Protein AF-A0A354UC26-F1 (afdb_monomer)

Structure (mmCIF, N/CA/C/O backbone):
data_AF-A0A354UC26-F1
#
_entry.id   AF-A0A354UC26-F1
#
loop_
_atom_site.group_PDB
_atom_site.id
_atom_site.type_symbol
_atom_site.label_atom_id
_atom_site.label_alt_id
_atom_site.label_comp_id
_atom_site.label_asym_id
_atom_site.label_entity_id
_atom_site.label_seq_id
_atom_site.pdbx_PDB_ins_code
_atom_site.Cartn_x
_atom_site.Cartn_y
_atom_site.Cartn_z
_atom_site.occupancy
_atom_site.B_iso_or_equiv
_atom_site.auth_seq_id
_atom_site.auth_comp_id
_atom_site.auth_asym_id
_atom_site.auth_atom_id
_atom_site.pdbx_PDB_model_num
ATOM 1 N N . MET A 1 1 ? -2.943 -6.745 3.302 1.00 94.81 1 MET A N 1
ATOM 2 C CA . MET A 1 1 ? -2.033 -7.195 2.221 1.00 94.81 1 MET A CA 1
ATOM 3 C C . MET A 1 1 ? -0.854 -7.876 2.888 1.00 94.81 1 MET A C 1
ATOM 5 O O . MET A 1 1 ? -0.409 -7.330 3.884 1.00 94.81 1 MET A O 1
ATOM 9 N N . GLY A 1 2 ? -0.444 -9.066 2.437 1.00 96.94 2 GLY A N 1
ATOM 10 C CA . GLY A 1 2 ? 0.543 -9.896 3.149 1.00 96.94 2 GLY A CA 1
ATOM 11 C C . GLY A 1 2 ? 1.985 -9.413 2.995 1.00 96.94 2 GLY A C 1
ATOM 12 O O . GLY A 1 2 ? 2.295 -8.753 2.009 1.00 96.94 2 GLY A O 1
ATOM 13 N N . GLU A 1 3 ? 2.831 -9.764 3.961 1.00 97.75 3 GLU A N 1
ATOM 14 C CA . GLU A 1 3 ? 4.252 -9.392 4.024 1.00 97.75 3 GLU A CA 1
ATOM 15 C C . GLU A 1 3 ? 4.968 -9.651 2.691 1.00 97.75 3 GLU A C 1
ATOM 17 O O . GLU A 1 3 ? 4.760 -10.691 2.057 1.00 97.75 3 GLU A O 1
ATOM 22 N N . SER A 1 4 ? 5.748 -8.665 2.239 1.00 97.31 4 SER A N 1
ATOM 23 C CA . SER A 1 4 ? 6.549 -8.718 1.005 1.00 97.31 4 SER A CA 1
ATOM 24 C C . SER A 1 4 ? 5.786 -9.091 -0.284 1.00 97.31 4 SER A C 1
ATOM 26 O O . SER A 1 4 ? 6.408 -9.476 -1.273 1.00 97.31 4 SER A O 1
ATOM 28 N N . ALA A 1 5 ? 4.450 -8.972 -0.331 1.00 97.75 5 ALA A N 1
ATOM 29 C CA . ALA A 1 5 ? 3.639 -9.470 -1.455 1.00 97.75 5 ALA A CA 1
ATOM 30 C C . ALA A 1 5 ? 4.019 -8.900 -2.838 1.00 97.75 5 ALA A C 1
ATOM 32 O O . ALA A 1 5 ? 3.839 -9.588 -3.843 1.00 97.75 5 ALA A O 1
ATOM 33 N N . PHE A 1 6 ? 4.535 -7.669 -2.894 1.00 98.00 6 PHE A N 1
ATOM 34 C CA . PHE A 1 6 ? 5.062 -7.032 -4.106 1.00 98.00 6 PHE A CA 1
ATOM 35 C C . PHE A 1 6 ? 6.522 -6.590 -3.935 1.00 98.00 6 PHE A C 1
ATOM 37 O O . PHE A 1 6 ? 6.970 -5.676 -4.625 1.00 98.00 6 PHE A O 1
ATOM 44 N N . TYR A 1 7 ? 7.282 -7.224 -3.042 1.00 97.69 7 TYR A N 1
ATOM 45 C CA . TYR A 1 7 ? 8.689 -6.888 -2.832 1.00 97.69 7 TYR A CA 1
ATOM 46 C C . TYR A 1 7 ? 9.487 -6.970 -4.142 1.00 97.69 7 TYR A C 1
ATOM 48 O O . TYR A 1 7 ? 9.325 -7.909 -4.924 1.00 97.69 7 TYR A O 1
ATOM 56 N N . GLU A 1 8 ? 10.298 -5.944 -4.406 1.00 97.75 8 GLU A N 1
ATOM 57 C CA . GLU A 1 8 ? 11.114 -5.785 -5.617 1.00 97.75 8 GLU A CA 1
ATOM 58 C C . GLU A 1 8 ? 10.345 -5.934 -6.943 1.00 97.75 8 GLU A C 1
ATOM 60 O O . GLU A 1 8 ? 10.916 -6.261 -7.989 1.00 97.75 8 GLU A O 1
ATOM 65 N N . CYS A 1 9 ? 9.043 -5.634 -6.963 1.00 98.06 9 CYS A N 1
ATOM 66 C CA . CYS A 1 9 ? 8.285 -5.542 -8.209 1.00 98.06 9 CYS A CA 1
ATOM 67 C C . CYS A 1 9 ? 8.685 -4.286 -9.007 1.00 98.06 9 CYS A C 1
ATOM 69 O O . CYS A 1 9 ? 7.930 -3.323 -9.121 1.00 98.06 9 CYS A O 1
ATOM 71 N N . ILE A 1 10 ? 9.872 -4.303 -9.621 1.00 97.12 10 ILE A N 1
ATOM 72 C CA . ILE A 1 10 ? 10.488 -3.157 -10.314 1.00 97.12 10 ILE A CA 1
ATOM 73 C C . ILE A 1 10 ? 9.691 -2.628 -11.513 1.00 97.12 10 ILE A C 1
ATOM 75 O O . ILE A 1 10 ? 9.964 -1.530 -11.985 1.00 97.12 10 ILE A O 1
ATOM 79 N N . ASN A 1 11 ? 8.719 -3.392 -12.013 1.00 98.06 11 ASN A N 1
ATOM 80 C CA . ASN A 1 11 ? 7.845 -2.989 -13.117 1.00 98.06 11 ASN A CA 1
ATOM 81 C C . ASN A 1 11 ? 6.476 -2.471 -12.641 1.00 98.06 11 ASN A C 1
ATOM 83 O O . ASN A 1 11 ? 5.685 -2.013 -13.465 1.00 98.06 11 ASN A O 1
ATOM 87 N N . LEU A 1 12 ? 6.167 -2.551 -11.340 1.00 98.25 12 LEU A N 1
ATOM 88 C CA . LEU A 1 12 ? 4.923 -2.022 -10.789 1.00 98.25 12 LEU A CA 1
ATOM 89 C C . LEU A 1 12 ? 4.998 -0.494 -10.774 1.00 98.25 12 LEU A C 1
ATOM 91 O O . LEU A 1 12 ? 5.805 0.080 -10.053 1.00 98.25 12 LEU A O 1
ATOM 95 N N . THR A 1 13 ? 4.167 0.164 -11.583 1.00 98.25 13 THR A N 1
ATOM 96 C CA . THR A 1 13 ? 4.169 1.633 -11.709 1.00 98.25 13 THR A CA 1
ATOM 97 C C . THR A 1 13 ? 3.022 2.312 -10.977 1.00 98.25 13 THR A C 1
ATOM 99 O O . THR A 1 13 ? 3.143 3.475 -10.587 1.00 98.25 13 THR A O 1
ATOM 102 N N . ASN A 1 14 ? 1.913 1.596 -10.793 1.00 98.25 14 ASN A N 1
ATOM 103 C CA . ASN A 1 14 ? 0.691 2.114 -10.201 1.00 98.25 14 ASN A CA 1
ATOM 104 C C . ASN A 1 14 ? -0.054 1.032 -9.415 1.00 98.25 14 ASN A C 1
ATOM 1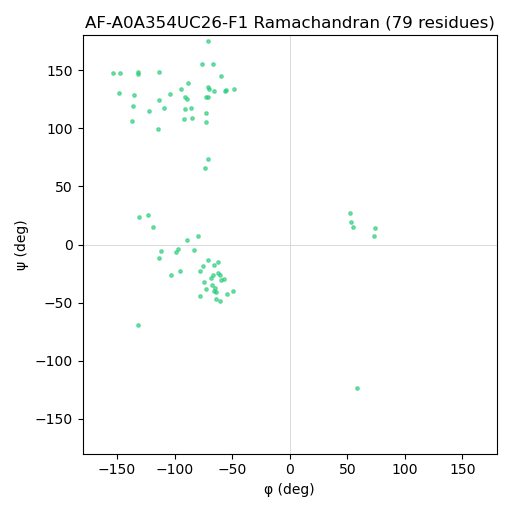06 O O . ASN A 1 14 ? -0.022 -0.139 -9.796 1.00 98.25 14 ASN A O 1
ATOM 110 N N . ILE A 1 15 ? -0.733 1.438 -8.341 1.00 98.25 15 ILE A N 1
ATOM 111 C CA . ILE A 1 15 ? -1.654 0.581 -7.593 1.00 98.25 15 ILE A CA 1
ATOM 112 C C . ILE A 1 15 ? -2.730 1.412 -6.884 1.00 98.25 15 ILE A C 1
ATOM 114 O O . ILE A 1 15 ? -2.482 2.530 -6.434 1.00 98.25 15 ILE A O 1
ATOM 118 N N . THR A 1 16 ? -3.921 0.836 -6.752 1.00 98.50 16 THR A N 1
ATOM 119 C CA . THR A 1 16 ? -4.983 1.349 -5.883 1.00 98.50 16 THR A CA 1
ATOM 120 C C . THR A 1 16 ? -5.055 0.485 -4.628 1.00 98.50 16 THR A C 1
ATOM 122 O O . THR A 1 16 ? -5.122 -0.739 -4.739 1.00 98.50 16 THR A O 1
ATOM 125 N N . ILE A 1 17 ? -5.047 1.108 -3.450 1.00 98.19 17 ILE A N 1
ATOM 126 C CA . ILE A 1 17 ? -5.324 0.483 -2.155 1.00 98.19 17 ILE A CA 1
ATOM 127 C C . ILE A 1 17 ? -6.829 0.634 -1.881 1.00 98.19 17 ILE A C 1
ATOM 129 O O . ILE A 1 17 ? -7.280 1.755 -1.617 1.00 98.19 17 ILE A O 1
ATOM 133 N N . PRO A 1 18 ? -7.616 -0.456 -1.961 1.00 97.81 18 PRO A N 1
ATOM 134 C CA . PRO A 1 18 ? -9.060 -0.388 -1.766 1.00 97.81 18 PRO A CA 1
ATOM 135 C C . PRO A 1 18 ? -9.449 -0.024 -0.331 1.00 97.81 18 PRO A C 1
ATOM 137 O O . PRO A 1 18 ? -8.729 -0.371 0.609 1.00 97.81 18 PRO A O 1
ATOM 140 N N . ASP A 1 19 ? -10.636 0.552 -0.131 1.00 96.81 19 ASP A N 1
ATOM 141 C CA . ASP A 1 19 ? -11.151 0.874 1.215 1.00 96.81 19 ASP A CA 1
ATOM 142 C C . ASP A 1 19 ? -11.423 -0.381 2.065 1.00 96.81 19 ASP A C 1
ATOM 144 O O . ASP A 1 19 ? -11.470 -0.323 3.287 1.00 96.81 19 ASP A O 1
ATOM 148 N N . SER A 1 20 ? -11.525 -1.571 1.469 1.00 96.56 20 SER A N 1
ATOM 149 C CA . SER A 1 20 ? -11.580 -2.813 2.252 1.00 96.56 20 SER A CA 1
ATOM 150 C C . SER A 1 20 ? -10.240 -3.177 2.909 1.00 96.56 20 SER A C 1
ATOM 152 O O . SER A 1 20 ? -10.189 -4.081 3.743 1.00 96.56 20 SER A O 1
ATOM 154 N N . VAL A 1 21 ? -9.133 -2.538 2.512 1.00 97.25 21 VAL A N 1
ATOM 155 C CA . VAL A 1 21 ? -7.815 -2.774 3.104 1.00 97.25 21 VAL A CA 1
ATOM 156 C C . VAL A 1 21 ? -7.662 -1.899 4.345 1.00 97.25 21 VAL A C 1
ATOM 158 O O . VAL A 1 21 ? -7.667 -0.670 4.286 1.00 97.25 21 VAL A O 1
ATOM 161 N N . THR A 1 22 ? -7.503 -2.561 5.485 1.00 97.25 22 THR A N 1
ATOM 162 C CA . THR A 1 22 ? -7.250 -1.939 6.795 1.00 97.25 22 THR A CA 1
ATOM 163 C C . THR A 1 22 ? -5.846 -2.234 7.321 1.00 97.25 22 THR A C 1
ATOM 165 O O . THR A 1 22 ? -5.443 -1.707 8.354 1.00 97.25 22 THR A O 1
ATOM 168 N N . ARG A 1 23 ? -5.082 -3.085 6.621 1.00 97.88 23 ARG A N 1
ATOM 169 C CA . ARG A 1 23 ? -3.735 -3.495 7.023 1.00 97.88 23 ARG A CA 1
ATOM 170 C C . ARG A 1 23 ? -2.832 -3.777 5.825 1.00 97.88 23 ARG A C 1
ATOM 172 O O . ARG A 1 23 ? -3.204 -4.545 4.927 1.00 97.88 23 ARG A O 1
ATOM 179 N N . ILE A 1 24 ? -1.640 -3.195 5.839 1.00 98.00 24 ILE A N 1
ATOM 180 C CA . ILE A 1 24 ? -0.549 -3.450 4.890 1.00 98.00 24 ILE A CA 1
ATOM 181 C C . ILE A 1 24 ? 0.635 -3.908 5.745 1.00 98.00 24 ILE A C 1
ATOM 183 O O . ILE A 1 24 ? 1.075 -3.160 6.614 1.00 98.00 24 ILE A O 1
ATOM 187 N N . GLU A 1 25 ? 1.060 -5.160 5.579 1.00 98.31 25 GLU A N 1
ATOM 188 C CA . GLU A 1 25 ? 2.199 -5.705 6.329 1.00 98.31 25 GLU A CA 1
ATOM 189 C C . GLU A 1 25 ? 3.529 -5.099 5.854 1.00 98.31 25 GLU A C 1
ATOM 191 O O . GLU A 1 25 ? 3.581 -4.336 4.885 1.00 98.31 25 GLU A O 1
ATOM 196 N N . GLU A 1 26 ? 4.607 -5.459 6.543 1.00 97.81 26 GLU A N 1
ATOM 197 C CA . GLU A 1 26 ? 5.960 -5.006 6.231 1.00 97.81 26 GLU A CA 1
ATOM 198 C C . GLU A 1 26 ? 6.385 -5.415 4.811 1.00 97.81 26 GLU A C 1
ATOM 200 O O . GLU A 1 26 ? 5.990 -6.446 4.258 1.00 97.81 26 GLU A O 1
ATOM 205 N N . GLU A 1 27 ? 7.166 -4.535 4.197 1.00 97.38 27 GLU A N 1
ATOM 206 C CA . GLU A 1 27 ? 7.817 -4.655 2.896 1.00 97.38 27 GLU A CA 1
ATOM 207 C C . GLU A 1 27 ? 6.906 -4.982 1.707 1.00 97.38 27 GLU A C 1
ATOM 209 O O . GLU A 1 27 ? 7.409 -5.297 0.628 1.00 97.38 27 GLU A O 1
ATOM 214 N N . VAL A 1 28 ? 5.579 -4.835 1.837 1.00 98.50 28 VAL A N 1
ATOM 215 C CA . VAL A 1 28 ? 4.622 -5.141 0.756 1.00 98.50 28 VAL A CA 1
ATOM 216 C C . VAL A 1 28 ? 5.041 -4.500 -0.567 1.00 98.50 28 VAL A C 1
ATOM 218 O O . VAL A 1 28 ? 4.926 -5.160 -1.590 1.00 98.50 28 VAL A O 1
ATOM 221 N N . PHE A 1 29 ? 5.556 -3.265 -0.551 1.00 98.31 29 PHE A N 1
ATOM 222 C CA . PHE A 1 29 ? 6.053 -2.551 -1.737 1.00 98.31 29 PHE A CA 1
ATOM 223 C C . PHE A 1 29 ? 7.544 -2.189 -1.657 1.00 98.31 29 PHE A C 1
ATOM 225 O O . PHE A 1 29 ? 8.019 -1.355 -2.434 1.00 98.31 29 PHE A O 1
ATOM 232 N N . GLY A 1 30 ? 8.294 -2.791 -0.728 1.00 97.31 30 GLY A N 1
ATOM 233 C CA . GLY A 1 30 ? 9.728 -2.537 -0.581 1.00 97.31 30 GLY A CA 1
ATOM 234 C C . GLY A 1 30 ? 10.467 -2.811 -1.894 1.00 97.31 30 GLY A C 1
ATOM 235 O O . GLY A 1 30 ? 10.214 -3.813 -2.557 1.00 97.31 30 GLY A O 1
ATOM 236 N N . GLY A 1 31 ? 11.326 -1.889 -2.333 1.00 95.81 31 GLY A N 1
ATOM 237 C CA . GLY A 1 31 ? 12.094 -2.055 -3.577 1.00 95.81 31 GLY A CA 1
ATOM 238 C C . GLY A 1 31 ? 11.292 -1.895 -4.880 1.00 95.81 31 GLY A C 1
ATOM 239 O O . GLY A 1 31 ? 11.836 -2.099 -5.966 1.00 95.81 31 GLY A O 1
ATOM 240 N N . CYS A 1 32 ? 10.019 -1.487 -4.826 1.00 97.94 32 CYS A N 1
ATOM 241 C CA . CYS A 1 32 ? 9.234 -1.134 -6.017 1.00 97.94 32 CYS A CA 1
ATOM 242 C C . CYS A 1 32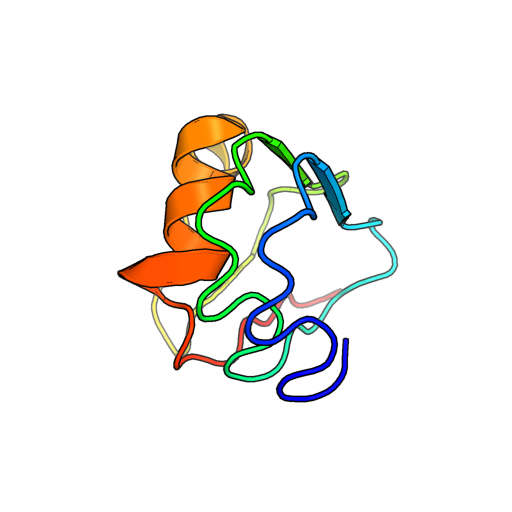 ? 9.660 0.226 -6.602 1.00 97.94 32 CYS A C 1
ATOM 244 O O . CYS A 1 32 ? 8.894 1.187 -6.587 1.00 97.94 32 CYS A O 1
ATOM 246 N N . TYR A 1 33 ? 10.882 0.347 -7.125 1.00 94.88 33 TYR A N 1
ATOM 247 C CA . TYR A 1 33 ? 11.455 1.649 -7.507 1.00 94.88 33 TYR A CA 1
ATOM 248 C C . TYR A 1 33 ? 10.652 2.417 -8.568 1.00 94.88 33 TYR A C 1
ATOM 250 O O . TYR A 1 33 ? 10.613 3.648 -8.533 1.00 94.88 33 TYR A O 1
ATOM 258 N N . SER A 1 34 ? 9.965 1.705 -9.466 1.00 98.06 34 SER A N 1
ATOM 259 C CA . SER A 1 34 ? 9.123 2.311 -10.506 1.00 98.06 34 SER A CA 1
ATOM 260 C C . SER A 1 34 ? 7.714 2.683 -10.035 1.00 98.06 34 SER A C 1
ATOM 262 O O . SER A 1 34 ? 6.971 3.276 -10.817 1.00 98.06 34 SER A O 1
ATOM 264 N N . LEU A 1 35 ? 7.328 2.363 -8.791 1.00 98.31 35 LEU A N 1
ATOM 265 C CA . LEU A 1 35 ? 6.007 2.688 -8.251 1.00 98.31 35 LEU A CA 1
ATOM 266 C C . LEU A 1 35 ? 5.934 4.187 -7.976 1.00 98.31 35 LEU A C 1
ATOM 268 O O . LEU A 1 35 ? 6.531 4.681 -7.024 1.00 98.31 35 LEU A O 1
ATOM 272 N N . ILE A 1 36 ? 5.224 4.915 -8.832 1.00 97.75 36 ILE A N 1
ATOM 273 C CA . ILE A 1 36 ? 5.124 6.382 -8.780 1.00 97.75 36 ILE A CA 1
ATOM 274 C C . ILE A 1 36 ? 3.716 6.870 -8.440 1.00 97.75 36 ILE A C 1
ATOM 276 O O . ILE A 1 36 ? 3.523 8.053 -8.186 1.00 97.75 36 ILE A O 1
ATOM 280 N N . ASN A 1 37 ? 2.727 5.976 -8.475 1.00 97.81 37 ASN A N 1
ATOM 281 C CA . ASN A 1 37 ? 1.334 6.333 -8.264 1.00 97.81 37 ASN A CA 1
ATOM 282 C C . ASN A 1 37 ? 0.648 5.314 -7.352 1.00 97.81 37 ASN A C 1
ATOM 284 O O . ASN A 1 37 ? 0.351 4.194 -7.770 1.00 97.81 37 ASN A O 1
ATOM 288 N N . VAL A 1 38 ? 0.392 5.714 -6.110 1.00 98.50 38 VAL A N 1
ATOM 289 C CA . VAL A 1 38 ? -0.443 4.954 -5.180 1.00 98.50 38 VAL A CA 1
ATOM 290 C C . VAL A 1 38 ? -1.699 5.760 -4.899 1.00 98.50 38 VAL A C 1
ATOM 292 O O . VAL A 1 38 ? -1.615 6.894 -4.440 1.00 98.50 38 VAL A O 1
ATOM 295 N N . VAL A 1 39 ? -2.863 5.162 -5.140 1.00 98.56 39 VAL A N 1
ATOM 296 C CA . VAL A 1 39 ? -4.160 5.769 -4.825 1.00 98.56 39 VAL A CA 1
ATOM 297 C C . VAL A 1 39 ? -4.781 5.030 -3.651 1.00 98.56 39 VAL A C 1
ATOM 299 O O . VAL A 1 39 ? -5.092 3.850 -3.772 1.00 98.56 39 VAL A O 1
ATOM 302 N N . PHE A 1 40 ? -5.007 5.712 -2.533 1.00 98.19 40 PHE A N 1
ATOM 303 C CA . PHE A 1 40 ? -5.833 5.191 -1.445 1.00 98.19 40 PHE A CA 1
ATOM 304 C C . PHE A 1 40 ? -7.291 5.592 -1.676 1.00 98.19 40 PHE A C 1
ATOM 306 O O . PHE A 1 40 ? -7.588 6.779 -1.798 1.00 98.19 40 PHE A O 1
ATOM 313 N N . GLU A 1 41 ? -8.216 4.629 -1.702 1.00 98.06 41 GLU A N 1
ATOM 314 C CA . GLU A 1 41 ? -9.655 4.947 -1.755 1.00 98.06 41 GLU A CA 1
ATOM 315 C C . GLU A 1 41 ? -10.141 5.625 -0.465 1.00 98.06 41 GLU A C 1
ATOM 317 O O . GLU A 1 41 ? -11.085 6.413 -0.490 1.00 98.06 41 GLU A O 1
ATOM 322 N N . ASN A 1 42 ? -9.463 5.357 0.654 1.00 97.12 42 ASN A N 1
ATOM 323 C CA . ASN A 1 42 ? -9.690 6.017 1.930 1.00 97.12 42 ASN A CA 1
ATOM 324 C C . ASN A 1 42 ? -8.359 6.386 2.583 1.00 97.12 42 ASN A C 1
ATOM 326 O O . ASN A 1 42 ? -7.533 5.523 2.888 1.00 97.12 42 ASN A O 1
ATOM 330 N N . THR A 1 43 ? -8.168 7.682 2.799 1.00 97.56 43 THR A N 1
ATOM 331 C CA . THR A 1 43 ? -6.937 8.267 3.339 1.00 97.56 43 THR A CA 1
ATOM 332 C C . THR A 1 43 ? -6.998 8.520 4.846 1.00 97.56 43 THR A C 1
ATOM 334 O O . THR A 1 43 ? -6.007 8.945 5.432 1.00 97.56 43 THR A O 1
ATOM 337 N N . ASN A 1 44 ? -8.135 8.277 5.502 1.00 96.44 44 ASN A N 1
ATOM 338 C CA . ASN A 1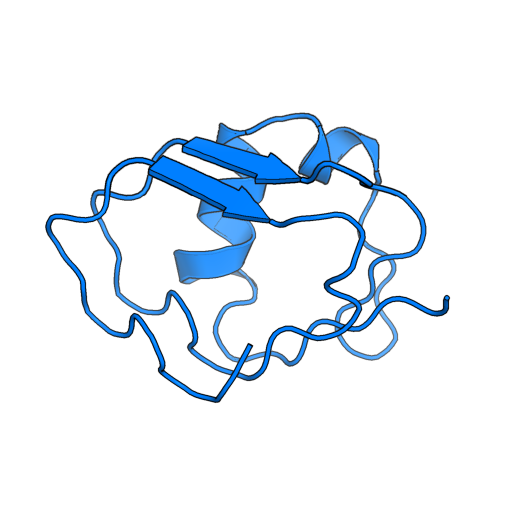 44 ? -8.334 8.651 6.901 1.00 96.44 44 ASN A CA 1
ATOM 339 C C . ASN A 1 44 ? -7.870 7.558 7.869 1.00 96.44 44 ASN A C 1
ATOM 341 O O . ASN A 1 44 ? -8.159 6.383 7.668 1.00 96.44 44 ASN A O 1
ATOM 345 N N . GLY A 1 45 ? -7.224 7.962 8.967 1.00 96.25 45 GLY A N 1
ATOM 346 C CA . GLY A 1 45 ? -6.960 7.086 10.116 1.00 96.25 45 GLY A CA 1
ATOM 347 C C . GLY A 1 45 ? -5.865 6.039 9.909 1.00 96.25 45 GLY A C 1
ATOM 348 O O . GLY A 1 45 ? -5.770 5.106 10.705 1.00 96.25 45 GLY A O 1
ATOM 349 N N . TRP A 1 46 ? -5.055 6.170 8.857 1.00 97.88 46 TRP A N 1
ATOM 350 C CA . TRP A 1 46 ? -3.877 5.331 8.669 1.00 97.88 46 TRP A CA 1
ATOM 351 C C . TRP A 1 46 ? -2.791 5.682 9.677 1.00 97.88 46 TRP A C 1
ATOM 353 O O . TRP A 1 46 ? -2.474 6.852 9.894 1.00 97.88 46 TRP A O 1
ATOM 363 N N . LYS A 1 47 ? -2.199 4.640 10.251 1.00 97.75 47 LYS A N 1
ATOM 364 C CA . LYS A 1 47 ? -1.124 4.731 11.227 1.00 97.75 47 LYS A CA 1
ATOM 365 C C . LYS A 1 47 ? 0.019 3.804 10.870 1.00 97.75 47 LYS A C 1
ATOM 367 O O . LYS A 1 47 ? -0.201 2.688 10.392 1.00 97.75 47 LYS A O 1
ATOM 372 N N . VAL A 1 48 ? 1.223 4.250 11.198 1.00 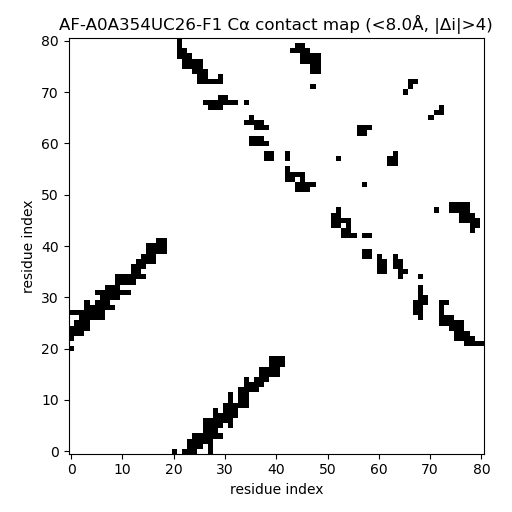96.62 48 VAL A N 1
ATOM 373 C CA . VAL A 1 48 ? 2.445 3.448 11.218 1.00 96.62 48 VAL A CA 1
ATOM 374 C C . VAL A 1 48 ? 2.908 3.355 12.671 1.00 96.62 48 VAL A C 1
ATOM 376 O O . VAL A 1 48 ? 3.483 4.296 13.217 1.00 96.62 48 VAL A O 1
ATOM 379 N N . GLY A 1 49 ? 2.603 2.236 13.333 1.00 92.12 49 GLY A N 1
ATOM 380 C CA . GLY A 1 49 ? 2.711 2.155 14.793 1.00 92.12 49 GLY A CA 1
ATOM 381 C C . GLY A 1 49 ? 1.836 3.221 15.468 1.00 92.12 49 GLY A C 1
ATOM 382 O O . GLY A 1 49 ? 0.640 3.291 15.193 1.00 92.12 49 GLY A O 1
ATOM 383 N N . ASP A 1 50 ? 2.444 4.071 16.299 1.00 92.69 50 ASP A N 1
ATOM 384 C CA . ASP A 1 50 ? 1.769 5.193 16.976 1.00 92.69 50 ASP A CA 1
ATOM 385 C C . ASP A 1 50 ? 1.777 6.504 16.159 1.00 92.69 50 ASP A C 1
ATOM 387 O O . ASP A 1 50 ? 1.342 7.5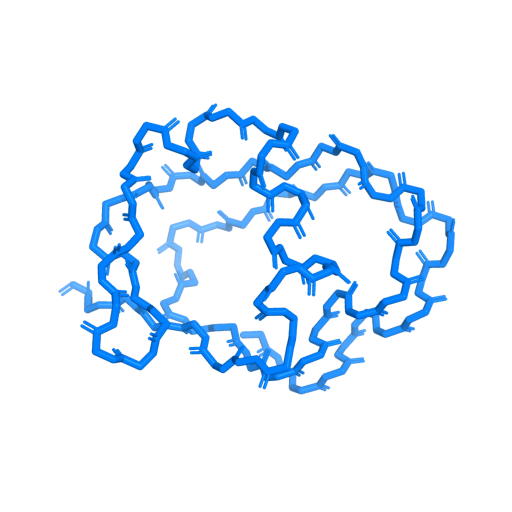46 16.649 1.00 92.69 50 ASP A O 1
ATOM 391 N N . ILE A 1 51 ? 2.301 6.485 14.928 1.00 94.88 51 ILE A N 1
ATOM 392 C CA . ILE A 1 51 ? 2.392 7.667 14.064 1.00 94.88 51 ILE A CA 1
ATOM 393 C C . ILE A 1 51 ? 1.130 7.760 13.211 1.00 94.88 51 ILE A C 1
ATOM 395 O O . ILE A 1 51 ? 0.905 6.903 12.357 1.00 94.88 51 ILE A O 1
ATOM 399 N N . ASP A 1 52 ? 0.347 8.822 13.399 1.00 96.44 52 ASP A N 1
ATOM 400 C CA . ASP A 1 52 ? -0.739 9.176 12.486 1.00 96.44 52 ASP A CA 1
ATOM 401 C C . ASP A 1 52 ? -0.164 9.686 11.161 1.00 96.44 52 ASP A C 1
ATOM 403 O O . ASP A 1 52 ? 0.647 10.616 11.132 1.00 96.44 52 ASP A O 1
ATOM 407 N N . ILE A 1 53 ? -0.606 9.093 10.055 1.00 97.25 53 ILE A N 1
ATOM 408 C CA . ILE A 1 53 ? -0.259 9.558 8.715 1.00 97.25 53 ILE A CA 1
ATOM 409 C C . ILE A 1 53 ? -1.327 10.549 8.266 1.00 97.25 53 ILE A C 1
ATOM 411 O O . ILE A 1 53 ? -2.526 10.255 8.296 1.00 97.25 53 ILE A O 1
ATOM 415 N N . PHE A 1 54 ? -0.906 11.743 7.849 1.00 97.19 54 PHE A N 1
ATOM 416 C CA . PHE A 1 54 ? -1.848 12.774 7.442 1.00 97.19 54 PHE A CA 1
ATOM 417 C C . PHE A 1 54 ? -2.595 12.351 6.176 1.00 97.19 54 PHE A C 1
ATOM 419 O O . PHE A 1 54 ? -2.001 11.951 5.175 1.00 97.19 54 PHE A O 1
ATOM 426 N N . SER A 1 55 ? -3.922 12.494 6.188 1.00 97.38 55 SER A N 1
ATOM 427 C CA . SER A 1 55 ? -4.756 12.142 5.034 1.00 97.38 55 SER A CA 1
ATOM 428 C C . SER A 1 55 ? -4.430 12.976 3.791 1.00 97.38 55 SER A C 1
ATOM 430 O O . SER A 1 55 ? -4.653 12.517 2.673 1.00 97.38 55 SER A O 1
ATOM 432 N N . THR A 1 56 ? -3.864 14.176 3.971 1.00 97.94 56 THR A N 1
ATOM 433 C CA . THR A 1 56 ? -3.345 15.020 2.887 1.00 97.94 56 THR A CA 1
ATOM 434 C C . THR A 1 56 ? -2.115 14.424 2.214 1.00 97.94 56 THR A C 1
ATOM 436 O O . THR A 1 56 ? -1.986 14.553 1.001 1.00 97.94 56 THR A O 1
ATOM 439 N N . ASP A 1 57 ? -1.258 13.732 2.966 1.00 98.12 57 ASP A N 1
ATOM 440 C CA . ASP A 1 57 ? -0.067 13.076 2.420 1.00 98.12 57 ASP A CA 1
ATOM 441 C C . ASP A 1 57 ? -0.469 11.840 1.611 1.00 98.12 57 ASP A C 1
ATOM 443 O O . ASP A 1 57 ? 0.070 11.595 0.537 1.00 98.12 57 ASP A O 1
ATOM 447 N N . LEU A 1 58 ? -1.483 11.098 2.073 1.00 97.81 58 LEU A N 1
ATOM 448 C CA . LEU A 1 58 ? -2.034 9.957 1.333 1.00 97.81 58 LEU A CA 1
ATOM 449 C C . LEU A 1 58 ? -2.915 10.356 0.142 1.00 97.81 58 LEU A C 1
ATOM 451 O O . LEU A 1 58 ? -3.153 9.531 -0.740 1.00 97.81 58 LEU A O 1
ATOM 455 N N . ALA A 1 59 ? -3.405 11.598 0.106 1.00 97.94 59 ALA A N 1
ATOM 456 C CA . ALA A 1 59 ? -4.106 12.151 -1.051 1.00 97.94 59 ALA A CA 1
ATOM 457 C C . ALA A 1 59 ? -3.140 12.572 -2.175 1.00 97.94 59 ALA A C 1
ATOM 459 O O . ALA A 1 59 ? -3.546 12.625 -3.337 1.00 97.94 59 ALA A O 1
ATOM 460 N N . ASP A 1 60 ? -1.871 12.846 -1.853 1.00 98.38 60 ASP A N 1
ATOM 461 C CA . ASP A 1 60 ? -0.814 13.021 -2.846 1.00 98.38 60 ASP A CA 1
ATOM 462 C C . ASP A 1 60 ? -0.246 11.651 -3.236 1.00 98.38 60 ASP A C 1
ATOM 464 O O . ASP A 1 60 ? 0.475 10.997 -2.482 1.00 98.38 60 ASP A O 1
ATOM 468 N N . THR A 1 61 ? -0.552 11.212 -4.455 1.00 97.44 61 THR A N 1
ATOM 469 C CA . THR A 1 61 ? -0.173 9.879 -4.940 1.00 97.44 61 THR A CA 1
ATOM 470 C C . THR A 1 61 ? 1.335 9.641 -4.976 1.00 97.44 61 THR A C 1
ATOM 472 O O . THR A 1 61 ? 1.776 8.491 -4.906 1.00 97.44 61 THR A O 1
ATOM 475 N N . SER A 1 62 ? 2.130 10.709 -5.105 1.00 96.25 62 SER A N 1
ATOM 476 C CA . SER A 1 62 ? 3.591 10.620 -5.146 1.00 96.25 62 SER A CA 1
ATOM 477 C C . SER A 1 62 ? 4.144 10.431 -3.739 1.00 96.25 62 SER A C 1
ATOM 479 O O . SER A 1 62 ? 4.976 9.546 -3.534 1.00 96.25 62 SER A O 1
ATOM 481 N N . ILE A 1 63 ? 3.636 11.191 -2.763 1.00 97.88 63 ILE A N 1
ATOM 482 C CA . ILE A 1 63 ? 4.004 11.037 -1.346 1.00 97.88 63 ILE A CA 1
ATOM 483 C C . ILE A 1 63 ? 3.567 9.660 -0.836 1.00 97.88 63 ILE A C 1
ATOM 485 O O . ILE A 1 63 ? 4.381 8.931 -0.270 1.00 97.88 63 ILE A O 1
ATOM 489 N N . ALA A 1 64 ? 2.331 9.250 -1.131 1.00 98.19 64 ALA A N 1
ATOM 490 C CA . ALA A 1 64 ? 1.823 7.918 -0.815 1.00 98.19 64 ALA A CA 1
ATOM 491 C C . ALA A 1 64 ? 2.721 6.801 -1.379 1.00 98.19 64 ALA A C 1
ATOM 493 O O . ALA A 1 64 ? 3.023 5.826 -0.685 1.00 98.19 64 ALA A O 1
ATOM 494 N N . SER A 1 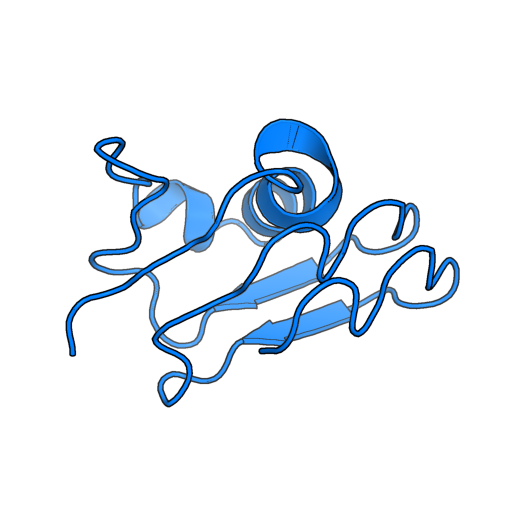65 ? 3.192 6.952 -2.624 1.00 98.06 65 SER A N 1
ATOM 495 C CA . SER A 1 65 ? 4.114 5.987 -3.232 1.00 98.06 65 SER A CA 1
ATOM 496 C C . SER A 1 65 ? 5.461 5.924 -2.515 1.00 98.06 65 SER A C 1
ATOM 498 O O . SER A 1 65 ? 5.979 4.831 -2.293 1.00 98.06 65 SER A O 1
ATOM 500 N N . GLU A 1 66 ? 6.005 7.073 -2.110 1.00 98.00 66 GLU A N 1
ATOM 501 C CA . GLU A 1 66 ? 7.282 7.166 -1.403 1.00 98.00 66 GLU A CA 1
ATOM 502 C C . GLU A 1 66 ? 7.204 6.524 -0.016 1.00 98.00 66 GLU A C 1
ATOM 504 O O . GLU A 1 66 ? 8.096 5.776 0.388 1.00 98.00 66 GLU A O 1
ATOM 509 N N . TYR A 1 67 ? 6.088 6.731 0.676 1.00 97.88 67 TYR A N 1
ATOM 510 C CA . TYR A 1 67 ? 5.816 6.120 1.969 1.00 97.88 67 TYR A CA 1
ATOM 511 C C . TYR A 1 67 ? 5.796 4.596 1.910 1.00 97.88 67 TYR A C 1
ATOM 513 O O . TYR A 1 67 ? 6.473 3.951 2.713 1.00 97.88 67 TYR A O 1
ATOM 521 N N . LEU A 1 68 ? 5.073 4.019 0.948 1.00 97.38 68 LEU A N 1
ATOM 522 C CA . LEU A 1 68 ? 4.913 2.567 0.864 1.00 97.38 68 LEU A CA 1
ATOM 523 C C . LEU A 1 68 ? 6.152 1.829 0.347 1.00 97.38 68 LEU A C 1
ATOM 525 O O . LEU A 1 68 ? 6.376 0.691 0.757 1.00 97.38 68 LEU A O 1
ATOM 529 N N . LYS A 1 69 ? 6.950 2.436 -0.542 1.00 96.44 69 LYS A N 1
ATOM 530 C CA . LYS A 1 69 ? 8.120 1.763 -1.139 1.00 96.44 69 LYS A CA 1
ATOM 531 C C . LYS A 1 69 ? 9.444 2.055 -0.427 1.00 96.44 69 LYS A C 1
ATOM 533 O O . LYS A 1 69 ? 10.358 1.239 -0.533 1.00 96.44 69 LYS A O 1
ATOM 538 N N . ASN A 1 70 ? 9.533 3.178 0.298 1.00 92.44 70 ASN A N 1
ATOM 539 C CA . ASN A 1 70 ? 10.766 3.658 0.928 1.00 92.44 70 ASN A CA 1
ATOM 540 C C . ASN A 1 70 ? 10.577 4.062 2.402 1.00 92.44 70 ASN A C 1
ATOM 542 O O . ASN A 1 70 ? 11.124 3.401 3.274 1.00 92.44 70 ASN A O 1
ATOM 546 N N . THR A 1 71 ? 9.854 5.150 2.707 1.00 94.25 71 THR A N 1
ATOM 547 C CA . THR A 1 71 ? 9.929 5.814 4.034 1.00 94.25 71 THR A CA 1
ATOM 548 C C . THR A 1 71 ? 9.418 4.962 5.193 1.00 94.25 71 THR A C 1
ATOM 550 O O . THR A 1 71 ? 9.971 5.027 6.285 1.00 94.25 71 THR A O 1
ATOM 553 N N . TYR A 1 72 ? 8.355 4.197 4.963 1.00 95.75 72 TYR A N 1
ATOM 554 C CA . TYR A 1 72 ? 7.688 3.376 5.974 1.00 95.75 72 TYR A CA 1
ATOM 555 C C . TYR A 1 72 ? 7.471 1.951 5.464 1.00 95.75 72 TYR A C 1
ATOM 557 O O . TYR A 1 72 ? 6.552 1.261 5.907 1.00 95.75 72 TYR A O 1
ATOM 565 N N . CYS A 1 73 ? 8.269 1.507 4.489 1.00 94.94 73 CYS A N 1
ATOM 566 C CA . CYS A 1 73 ? 8.073 0.194 3.885 1.00 94.94 73 CYS A CA 1
ATOM 567 C C . CYS A 1 73 ? 8.394 -0.940 4.867 1.00 94.94 73 CYS A C 1
ATOM 569 O O . CYS A 1 73 ? 7.750 -1.973 4.808 1.00 94.94 73 CYS A O 1
ATOM 571 N N . TRP A 1 74 ? 9.300 -0.733 5.825 1.00 96.00 74 TRP A N 1
ATOM 572 C CA . TRP A 1 74 ? 9.610 -1.677 6.912 1.00 96.00 74 TRP A CA 1
ATOM 573 C C . TRP A 1 74 ? 8.595 -1.643 8.066 1.00 96.00 74 TRP A C 1
ATOM 575 O O . TRP A 1 74 ? 8.843 -2.213 9.124 1.00 96.00 74 TRP A O 1
ATOM 585 N N . ASN A 1 75 ? 7.489 -0.909 7.926 1.00 97.50 75 ASN A N 1
ATOM 586 C CA . ASN A 1 75 ? 6.477 -0.805 8.963 1.00 97.50 75 ASN A CA 1
ATOM 587 C C . ASN A 1 75 ? 5.161 -1.446 8.539 1.00 97.50 75 ASN A C 1
ATOM 589 O O . ASN A 1 75 ? 4.738 -1.356 7.390 1.00 97.50 75 ASN A O 1
ATOM 593 N N . VAL A 1 76 ? 4.453 -1.988 9.527 1.00 97.69 76 VAL A N 1
ATOM 594 C CA . VAL A 1 76 ? 3.041 -2.323 9.381 1.00 97.69 76 VAL A CA 1
ATOM 595 C C . VAL A 1 76 ? 2.212 -1.042 9.381 1.00 97.69 76 VAL A C 1
ATOM 597 O O . VAL A 1 76 ? 2.251 -0.253 10.330 1.00 97.69 76 VAL A O 1
ATOM 600 N N . TRP A 1 77 ? 1.387 -0.895 8.350 1.00 98.00 77 TRP A N 1
ATOM 601 C CA . TRP A 1 77 ? 0.343 0.115 8.295 1.00 98.00 77 TRP A CA 1
ATOM 602 C C . TRP A 1 77 ? -0.972 -0.473 8.775 1.00 98.00 77 TRP A C 1
A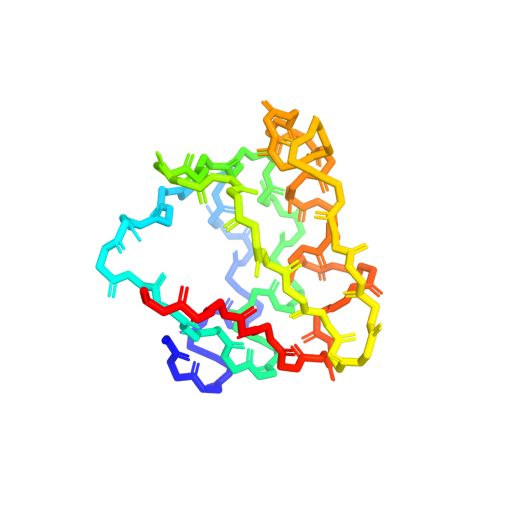TOM 604 O O . TRP A 1 77 ? -1.388 -1.548 8.331 1.00 98.00 77 TRP A O 1
ATOM 614 N N . THR A 1 78 ? -1.662 0.260 9.640 1.00 98.00 78 THR A N 1
ATOM 615 C CA . THR A 1 78 ? -2.987 -0.124 10.129 1.00 98.00 78 THR A CA 1
ATOM 616 C C . THR A 1 78 ? -3.951 1.042 10.040 1.00 98.00 78 THR A C 1
ATOM 618 O O . THR A 1 78 ? -3.562 2.197 10.180 1.00 98.00 78 THR A O 1
ATOM 621 N N . ARG A 1 79 ? -5.217 0.727 9.807 1.00 94.50 79 ARG A N 1
ATOM 622 C CA . ARG A 1 79 ? -6.335 1.655 9.888 1.00 94.50 79 ARG A CA 1
ATOM 623 C C . ARG A 1 79 ? -7.457 0.953 10.634 1.00 94.50 79 ARG A C 1
ATOM 625 O O . ARG A 1 79 ? -7.807 -0.177 10.296 1.00 94.50 79 ARG A O 1
ATOM 632 N N . GLU A 1 80 ? -7.998 1.608 11.652 1.00 79.31 80 GLU A N 1
ATOM 633 C CA . GLU A 1 80 ? -9.211 1.121 12.306 1.00 79.31 80 GLU A CA 1
ATOM 634 C C . GLU A 1 80 ? -10.395 1.298 11.347 1.00 79.31 80 GLU A C 1
ATOM 636 O O . GLU A 1 80 ? -10.510 2.323 10.671 1.00 79.31 80 GLU A O 1
ATOM 641 N N . SER A 1 81 ? -11.215 0.252 11.231 1.00 60.69 81 SER A N 1
ATOM 642 C CA . SER A 1 81 ? -12.426 0.234 10.402 1.00 60.69 81 SER A CA 1
ATOM 643 C C . SER A 1 81 ? -13.497 1.177 10.927 1.00 60.69 81 SER A C 1
ATOM 645 O O . SER A 1 81 ? -13.731 1.115 12.157 1.00 60.69 81 SER A O 1
#

Radius of gyration: 11.15 Å; Cα contacts (8 Å, |Δi|>4): 184; chains: 1; bounding box: 24×25×30 Å

Sequence (81 aa):
MGESAFYECINLTNITIPDSVTRIEEEVFGGCYSLINVVFENTNGWKVGDIDIFSTDLADTSIASEYLKNTYCWNVWTRES

p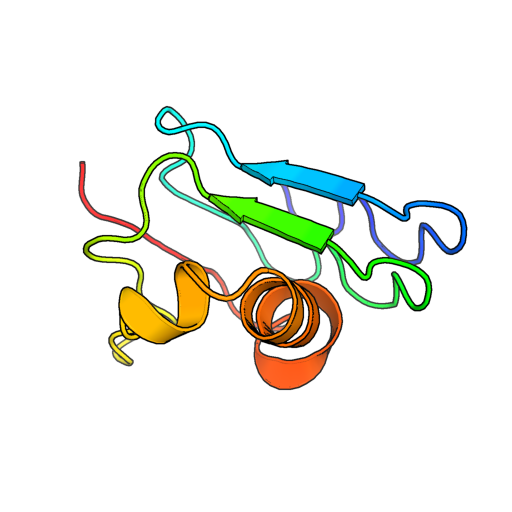LDDT: mean 96.52, std 4.67, range [60.69, 98.56]

Solvent-accessible surface area (backbone atoms only — not comparable to full-atom values): 4101 Å² total; per-residue (Å²): 84,59,64,42,72,40,45,55,36,55,83,44,42,67,50,73,48,54,68,88,61,43,44,38,34,36,25,27,33,22,58,18,77,47,35,54,38,27,43,49,73,59,38,71,65,34,22,50,77,92,42,78,49,57,41,70,48,35,68,35,29,53,55,32,19,44,35,43,28,59,80,45,10,86,36,47,37,39,31,82,131

Mean predicted aligned error: 2.23 Å

Secondary structure (DSSP, 8-state):
--TTTTTT-TT--EEEE-TT--EE-TTTTTT-TT--EEEES--TTEEETTEEPPH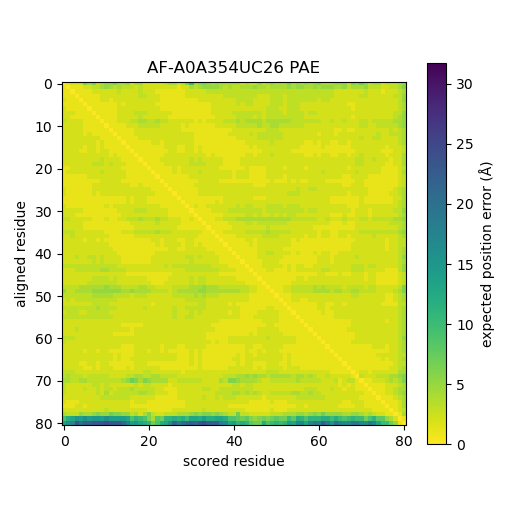HHHHSHHHHHHIIIIITTTS-EEE--

Foldseek 3Di:
DDELCCALVCVAQEDEDEPVDFKDAAQVQANNVNHQFYAYPDLPAKDFVPRGDDSVLNNPRRSVSCCCHPDRNRTMIGGDD